Protein AF-A0A956KZ34-F1 (afdb_monomer)

Foldseek 3Di:
DPPFWDWDFACQAIWIFGADPNDTDIDHLDDGNWGWPDWDADPVQRKIWTFTDDPPPPTWIWIDNPNSNDIDTDDDDFDPPQDWDFDFFPCPDPPDDGDDTDIDGDGPPPPDPPD

Secondary structure (DSSP, 8-state):
--S-EEEEEETTEEEEEEEETTEEEEEEEE-TTS-EEEEEE-TTT--EEEEEEETTTEEEEEEESSSSSS-EEPPPP-PPTT-EEEE----SSTTSPPPPPEEEE----------

pLDDT: mean 83.77, std 16.06, range [29.3, 97.94]

Nearest PDB structures (foldseek):
  8jx8-assembly1_B  TM=7.609E-01  e=8.173E-01  Rattus norvegicus
  8juu-assembly1_B  TM=7.351E-01  e=8.173E-01  Rattus norvegicus
  4nlm-assembly1_A  TM=5.591E-01  e=2.313E+00  Listeria monocytogenes EGD-e
  7eeb-assembly1_F  TM=5.823E-01  e=4.000E+00  Mus musculus

Sequence (115 aa):
MNSEQILVGTRKGTFVVSKVGGRWVPKLVGHPGVGVNFVARDPNTSTLWAALGHGHWGAKLSRSTDGGATWVDAPPVAFPEGARYYSPALVLDEDAPPSPVKIEEATVLKLWILG

Radius of gyration: 20.86 Å; Cα contacts (8 Å, |Δi|>4): 207; chains: 1; bounding box: 38×22×70 Å

Mean predicted aligned error: 9.25 Å

Solvent-accessible surface area (backbone atoms only — not comparable to full-atom values): 7107 Å² total; per-residue (Å²): 129,83,93,50,67,44,73,42,44,30,69,56,12,34,30,43,34,30,66,55,96,91,37,81,43,79,39,85,46,43,55,82,68,35,32,21,78,42,50,48,66,42,87,88,78,60,30,34,40,35,38,33,58,45,92,86,77,46,87,42,48,32,34,15,85,65,81,39,77,51,77,44,78,48,80,75,91,71,71,62,90,90,37,65,39,77,43,74,51,74,73,89,46,92,89,54,79,77,50,77,73,41,82,40,76,53,64,86,66,78,92,71,82,74,132

Structure (mmCIF, N/CA/C/O backbone):
data_AF-A0A956KZ34-F1
#
_entry.id   AF-A0A956KZ34-F1
#
loop_
_atom_site.group_PDB
_atom_site.id
_atom_site.type_symbol
_atom_site.label_atom_id
_atom_site.label_alt_id
_atom_site.label_comp_id
_atom_site.label_asym_id
_atom_site.label_entity_id
_atom_site.label_seq_id
_atom_site.pdbx_PDB_ins_code
_atom_site.Cartn_x
_atom_site.Cartn_y
_atom_site.Cartn_z
_atom_site.occupancy
_atom_site.B_iso_or_equiv
_atom_site.auth_seq_id
_atom_site.auth_comp_id
_atom_site.auth_asym_id
_atom_site.auth_atom_id
_atom_site.pdbx_PDB_model_num
ATOM 1 N N . MET A 1 1 ? 1.337 -12.013 17.250 1.00 48.34 1 MET A N 1
ATOM 2 C CA . MET A 1 1 ? 0.161 -11.598 16.454 1.00 48.34 1 MET A CA 1
ATOM 3 C C . MET A 1 1 ? -0.935 -11.244 17.443 1.00 48.34 1 MET A C 1
ATOM 5 O O . MET A 1 1 ? -1.290 -12.115 18.223 1.00 48.34 1 MET A O 1
ATOM 9 N N . ASN A 1 2 ? -1.442 -10.008 17.470 1.00 50.25 2 ASN A N 1
ATOM 10 C CA . ASN A 1 2 ? -2.774 -9.815 18.047 1.00 50.25 2 ASN A CA 1
ATOM 11 C C . ASN A 1 2 ? -3.740 -10.383 17.010 1.00 50.25 2 ASN A C 1
ATOM 13 O O . ASN A 1 2 ? -3.910 -9.800 15.943 1.00 50.25 2 ASN A O 1
ATOM 17 N N . SER A 1 3 ? -4.289 -11.562 17.295 1.00 60.12 3 SER A N 1
ATOM 18 C CA . SER A 1 3 ? -5.178 -12.360 16.435 1.00 60.12 3 SER A CA 1
ATOM 19 C C . SER A 1 3 ? -6.542 -11.691 16.154 1.00 60.12 3 SER A C 1
ATOM 21 O O . SER A 1 3 ? -7.515 -12.363 15.827 1.00 60.12 3 SER A O 1
ATOM 23 N N . GLU A 1 4 ? -6.643 -10.371 16.302 1.00 81.06 4 GLU A N 1
ATOM 24 C CA . GLU A 1 4 ? -7.905 -9.631 16.379 1.00 81.06 4 GLU A CA 1
ATOM 25 C C . GLU A 1 4 ? -7.950 -8.428 15.427 1.00 81.06 4 GLU A C 1
ATOM 27 O O . GLU A 1 4 ? -8.595 -7.426 15.731 1.00 81.06 4 GLU A O 1
ATOM 32 N N . GLN A 1 5 ? -7.250 -8.488 14.290 1.00 88.81 5 GLN A N 1
ATOM 33 C CA . GLN A 1 5 ? -7.283 -7.432 13.274 1.00 88.81 5 GLN A CA 1
ATOM 34 C C . GLN A 1 5 ? -7.568 -7.995 11.882 1.00 88.81 5 GLN A C 1
ATOM 36 O O . GLN A 1 5 ? -6.945 -8.963 11.452 1.00 88.81 5 GLN A O 1
ATOM 41 N N . ILE A 1 6 ? -8.486 -7.344 11.172 1.00 94.44 6 ILE A N 1
ATOM 42 C CA . ILE A 1 6 ? -8.855 -7.633 9.786 1.00 94.44 6 ILE A CA 1
ATOM 43 C C . ILE A 1 6 ? -8.505 -6.403 8.950 1.00 94.44 6 ILE A C 1
ATOM 45 O O . ILE A 1 6 ? -8.901 -5.286 9.283 1.00 94.44 6 ILE A O 1
ATOM 49 N N . LEU A 1 7 ? -7.766 -6.605 7.863 1.00 96.44 7 LEU A N 1
ATOM 50 C CA . LEU A 1 7 ? -7.475 -5.557 6.888 1.00 96.44 7 LEU A CA 1
ATOM 51 C C . LEU A 1 7 ? -8.580 -5.533 5.835 1.00 96.44 7 LEU A C 1
ATOM 53 O O . LEU A 1 7 ? -8.955 -6.580 5.310 1.00 96.44 7 LEU A O 1
ATOM 57 N N . VAL A 1 8 ? -9.100 -4.347 5.528 1.00 97.50 8 VAL A N 1
ATOM 58 C CA . VAL A 1 8 ? -10.205 -4.182 4.580 1.00 97.50 8 VAL A CA 1
ATOM 59 C C . VAL A 1 8 ? -9.882 -3.064 3.596 1.00 97.50 8 VAL A C 1
ATOM 61 O O . VAL A 1 8 ? -9.724 -1.903 3.976 1.00 97.50 8 VAL A O 1
ATOM 64 N N . GLY A 1 9 ? -9.795 -3.421 2.316 1.00 96.94 9 GLY A N 1
ATOM 65 C CA . GLY A 1 9 ? -9.753 -2.473 1.207 1.00 96.94 9 GLY A CA 1
ATOM 66 C C . GLY A 1 9 ? -11.173 -2.106 0.792 1.00 96.94 9 GLY A C 1
ATOM 67 O O . GLY A 1 9 ? -12.044 -2.971 0.707 1.00 96.94 9 GLY A O 1
ATOM 68 N N . THR A 1 10 ? -11.440 -0.820 0.581 1.00 96.31 10 THR A N 1
ATOM 69 C CA . THR A 1 10 ? -12.766 -0.332 0.183 1.00 96.31 10 THR A CA 1
ATOM 70 C C . THR A 1 10 ? -12.645 0.745 -0.889 1.00 96.31 10 THR A C 1
ATOM 72 O O . THR A 1 10 ? -11.574 1.307 -1.104 1.00 96.31 10 THR A O 1
ATOM 75 N N . ARG A 1 11 ? -13.772 1.148 -1.492 1.00 94.88 11 ARG A N 1
ATOM 76 C CA . ARG A 1 11 ? -13.826 2.365 -2.330 1.00 94.88 11 ARG A CA 1
ATOM 77 C C . ARG A 1 11 ? -13.645 3.676 -1.545 1.00 94.88 11 ARG A C 1
ATOM 79 O O . ARG A 1 11 ? -13.630 4.738 -2.148 1.00 94.88 11 ARG A O 1
ATOM 86 N N . LYS A 1 12 ? -13.571 3.611 -0.212 1.00 95.94 12 LYS A N 1
ATOM 87 C CA . LYS A 1 12 ? -13.447 4.762 0.697 1.00 95.94 12 LYS A CA 1
ATOM 88 C C . LYS A 1 12 ? -12.084 4.823 1.403 1.00 95.94 12 LYS A C 1
ATOM 90 O O . LYS A 1 12 ? -11.884 5.726 2.213 1.00 95.94 12 LYS A O 1
ATOM 95 N N . GLY A 1 13 ? -11.184 3.882 1.118 1.00 96.50 13 GLY A N 1
ATOM 96 C CA . GLY A 1 13 ? -9.851 3.787 1.710 1.00 96.50 13 GLY A CA 1
ATOM 97 C C . GLY A 1 13 ? -9.546 2.445 2.370 1.00 96.50 13 GLY A C 1
ATOM 98 O O . GLY A 1 13 ? -10.311 1.480 2.252 1.00 96.50 13 GLY A O 1
ATOM 99 N N . THR A 1 14 ? -8.409 2.400 3.065 1.00 97.94 14 THR A N 1
ATOM 100 C CA . THR A 1 14 ? -7.922 1.240 3.821 1.00 97.94 14 THR A CA 1
ATOM 101 C C . THR A 1 14 ? -8.408 1.307 5.259 1.00 97.94 14 THR A C 1
ATOM 103 O O . THR A 1 14 ? -8.153 2.287 5.962 1.00 97.94 14 THR A O 1
ATOM 106 N N . PHE A 1 15 ? -9.039 0.235 5.724 1.00 97.50 15 PHE A N 1
ATOM 107 C CA . PHE A 1 15 ? -9.507 0.096 7.095 1.00 97.50 15 PHE A CA 1
ATOM 108 C C . PHE A 1 15 ? -8.801 -1.052 7.813 1.00 97.50 15 PHE A C 1
ATOM 110 O O . PHE A 1 15 ? -8.509 -2.095 7.226 1.00 97.50 15 PHE A O 1
ATOM 117 N N . VAL A 1 16 ? -8.590 -0.866 9.112 1.00 96.00 16 VAL A N 1
ATOM 118 C CA . VAL A 1 16 ? -8.324 -1.948 10.062 1.00 96.00 16 VAL A CA 1
ATOM 119 C C . VAL A 1 16 ? -9.585 -2.131 10.888 1.00 96.00 16 VAL A C 1
ATOM 121 O O . VAL A 1 16 ? -10.080 -1.177 11.486 1.00 96.00 16 VAL A O 1
ATOM 124 N N . VAL A 1 17 ? -10.109 -3.349 10.932 1.00 95.94 17 VAL A N 1
ATOM 125 C CA . VAL A 1 17 ? -11.217 -3.721 11.810 1.00 95.94 17 VAL A CA 1
ATOM 126 C C . VAL A 1 17 ? -10.642 -4.521 12.964 1.00 95.94 17 VAL A C 1
ATOM 128 O O . VAL A 1 17 ? -10.048 -5.575 12.745 1.00 95.94 17 VAL A O 1
ATOM 131 N N . SER A 1 18 ? -10.792 -4.016 14.184 1.00 94.12 18 SER A N 1
ATOM 132 C CA . SER A 1 18 ? -10.243 -4.650 15.385 1.00 94.12 18 SER A CA 1
ATOM 133 C C . SER A 1 18 ? -11.300 -4.876 16.452 1.00 94.12 18 SER A C 1
ATOM 135 O O . SER A 1 18 ? -12.277 -4.129 16.523 1.00 94.12 18 SER A O 1
ATOM 137 N N . LYS A 1 19 ? -11.104 -5.880 17.307 1.00 93.44 19 LYS A N 1
ATOM 138 C CA . LYS A 1 19 ? -12.010 -6.135 18.430 1.00 93.44 19 LYS A CA 1
ATOM 139 C C . LYS A 1 19 ? -11.696 -5.194 19.600 1.00 93.44 19 LYS A C 1
ATOM 141 O O . LYS A 1 19 ? -10.575 -5.156 20.091 1.00 93.44 19 LYS A O 1
ATOM 146 N N . VAL A 1 20 ? -12.683 -4.420 20.047 1.00 90.06 20 VAL A N 1
ATOM 147 C CA . VAL A 1 20 ? -12.598 -3.501 21.193 1.00 90.06 20 VAL A CA 1
ATOM 148 C C . VAL A 1 20 ? -13.824 -3.729 22.071 1.00 90.06 20 VAL A C 1
ATOM 150 O O . VAL A 1 20 ? -14.955 -3.607 21.603 1.00 90.06 20 VAL A O 1
ATOM 153 N N . GLY A 1 21 ? -13.623 -4.118 23.335 1.00 89.62 21 GLY A N 1
ATOM 154 C CA . GLY A 1 21 ? -14.733 -4.399 24.259 1.00 89.62 21 GLY A CA 1
ATOM 155 C C . GLY A 1 21 ? -15.698 -5.476 23.743 1.00 89.62 21 GLY A C 1
ATOM 156 O O . GLY A 1 21 ? -16.910 -5.350 23.885 1.00 89.62 21 GLY A O 1
ATOM 157 N N . GLY A 1 22 ? -15.173 -6.496 23.055 1.00 90.25 22 GLY A N 1
ATOM 158 C CA . GLY A 1 22 ? -15.973 -7.570 22.458 1.00 9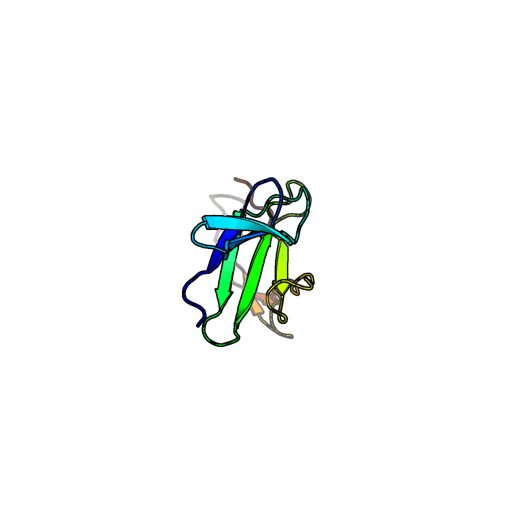0.25 22 GLY A CA 1
ATOM 159 C C . GLY A 1 22 ? -16.653 -7.222 21.127 1.00 90.25 22 GLY A C 1
ATOM 160 O O . GLY A 1 22 ? -17.238 -8.111 20.510 1.00 90.25 22 GLY A O 1
ATOM 161 N N . ARG A 1 23 ? -16.554 -5.976 20.647 1.00 92.75 23 ARG A N 1
ATOM 162 C CA . ARG A 1 23 ? -17.175 -5.509 19.396 1.00 92.75 23 ARG A CA 1
ATOM 163 C C . ARG 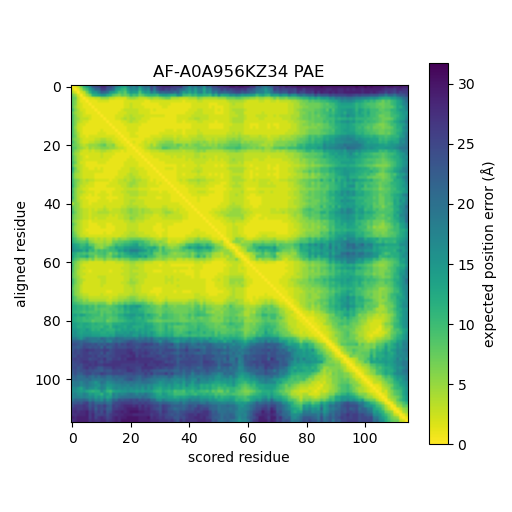A 1 23 ? -16.133 -5.258 18.312 1.00 92.75 23 ARG A C 1
ATOM 165 O O . ARG A 1 23 ? -15.040 -4.793 18.607 1.00 92.75 23 ARG A O 1
ATOM 172 N N . TRP A 1 24 ? -16.476 -5.528 17.056 1.00 94.56 24 TRP A N 1
ATOM 173 C CA . TRP A 1 24 ? -15.628 -5.181 15.913 1.00 94.56 24 TRP A CA 1
ATOM 174 C C . TRP A 1 24 ? -15.789 -3.704 15.564 1.00 94.56 24 TRP A C 1
ATOM 176 O O . TRP A 1 24 ? -16.898 -3.246 15.293 1.00 94.56 24 TRP A O 1
ATOM 186 N N . VAL A 1 25 ? -14.683 -2.966 15.570 1.00 95.81 25 VAL A N 1
ATOM 187 C CA . VAL A 1 25 ? -14.652 -1.527 15.304 1.00 95.81 25 VAL A CA 1
ATOM 188 C C . VAL A 1 25 ? -13.773 -1.262 14.081 1.00 95.81 25 VAL A C 1
ATOM 190 O O . VAL A 1 25 ? -12.579 -1.570 14.123 1.00 95.81 25 VAL A O 1
ATOM 193 N N . PRO A 1 26 ? -14.328 -0.711 12.986 1.00 95.75 26 PRO A N 1
ATOM 194 C CA . PRO A 1 26 ? -13.544 -0.280 11.839 1.00 95.75 26 PRO A CA 1
ATOM 195 C C . PRO A 1 26 ? -12.850 1.054 12.128 1.00 95.75 26 PRO A C 1
ATOM 197 O O . PRO A 1 26 ? -13.452 1.989 12.655 1.00 95.75 26 PRO A O 1
ATOM 200 N N . LYS A 1 27 ? -11.593 1.171 11.711 1.00 95.94 27 LYS A N 1
ATOM 201 C CA . LYS A 1 27 ? -10.804 2.402 11.746 1.00 95.94 27 LYS A CA 1
ATOM 202 C C . LYS A 1 27 ? -10.209 2.650 10.368 1.00 95.94 27 LYS A C 1
ATO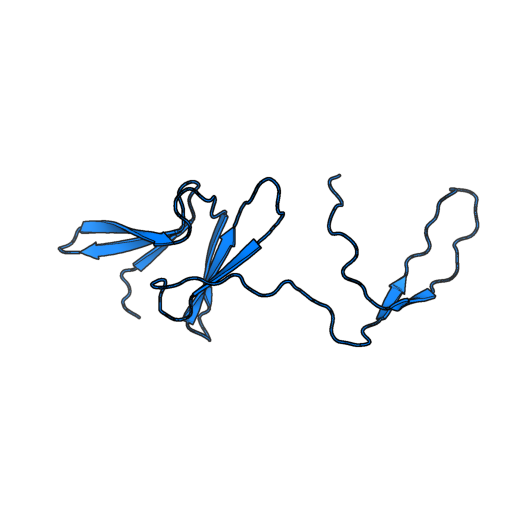M 204 O O . LYS A 1 27 ? -9.538 1.773 9.832 1.00 95.94 27 LYS A O 1
ATOM 209 N N . LEU A 1 28 ? -10.441 3.836 9.805 1.00 97.44 28 LEU 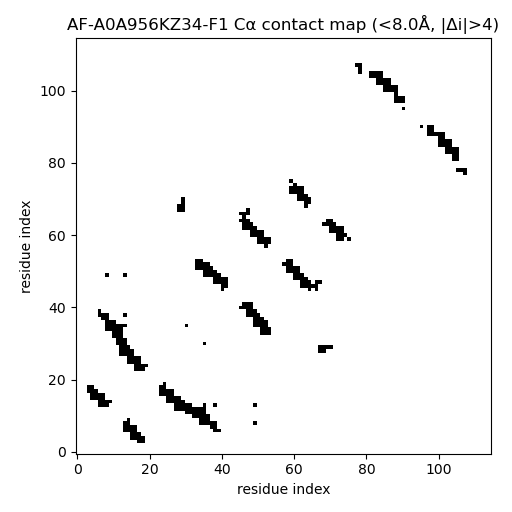A N 1
ATOM 210 C CA . LEU A 1 28 ? -9.746 4.277 8.596 1.00 97.44 28 LEU A CA 1
ATOM 211 C C . LEU A 1 28 ? -8.273 4.512 8.946 1.00 97.44 28 LEU A C 1
ATOM 213 O O . LEU A 1 28 ? -7.973 5.268 9.869 1.00 97.44 28 LEU A O 1
ATOM 217 N N . VAL A 1 29 ? -7.372 3.850 8.228 1.00 97.06 29 VAL A N 1
ATOM 218 C CA . VAL A 1 29 ? -5.921 3.924 8.463 1.00 97.06 29 VAL A CA 1
ATOM 219 C C . VAL A 1 29 ? -5.152 4.472 7.265 1.00 97.06 29 VAL A C 1
ATOM 221 O O . VAL A 1 29 ? -3.970 4.755 7.385 1.00 97.06 29 VAL A O 1
ATOM 224 N N . GLY A 1 30 ? -5.789 4.642 6.105 1.00 96.94 30 GLY A N 1
ATOM 225 C CA . GLY A 1 30 ? -5.121 5.221 4.942 1.00 96.94 30 GLY A CA 1
ATOM 226 C C . GLY A 1 30 ? -6.044 5.425 3.751 1.00 96.94 30 GLY A C 1
ATOM 227 O O . GLY A 1 30 ? -7.140 4.867 3.695 1.00 96.94 30 GLY A O 1
ATOM 228 N N . HIS A 1 31 ? -5.563 6.203 2.782 1.00 95.75 31 HIS A N 1
ATOM 229 C CA . HIS A 1 31 ? -6.200 6.400 1.475 1.00 95.75 31 HIS A CA 1
ATOM 230 C C . HIS A 1 31 ? -7.655 6.928 1.545 1.00 95.75 31 HIS A C 1
ATOM 232 O O . HIS A 1 31 ? -8.537 6.354 0.906 1.00 95.75 31 HIS A O 1
ATOM 238 N N . PRO A 1 32 ? -7.953 7.994 2.321 1.00 95.69 32 PRO A N 1
ATOM 239 C CA . PRO A 1 32 ? -9.316 8.510 2.473 1.00 95.69 32 PRO A CA 1
ATOM 240 C C . PRO A 1 32 ? -9.941 8.848 1.115 1.00 95.69 32 PRO A C 1
ATOM 242 O O . PRO A 1 32 ? -9.409 9.659 0.363 1.00 95.69 32 PRO A O 1
ATOM 245 N N . GLY A 1 33 ? -11.076 8.221 0.800 1.00 93.38 33 GLY A N 1
ATOM 246 C CA . GLY A 1 33 ? -11.799 8.449 -0.458 1.00 93.38 33 GLY A CA 1
ATOM 247 C C . GLY A 1 33 ? -11.152 7.833 -1.705 1.00 93.38 33 GLY A C 1
ATOM 248 O O . GLY A 1 33 ? -11.704 7.966 -2.794 1.00 93.38 33 GLY A O 1
ATOM 249 N N . VAL A 1 34 ? -10.023 7.136 -1.564 1.00 92.62 34 VAL A N 1
ATOM 250 C CA . VAL A 1 34 ? -9.349 6.436 -2.662 1.00 92.62 34 VAL A CA 1
ATOM 251 C C . VAL A 1 34 ? -9.766 4.967 -2.662 1.00 92.62 34 VAL A C 1
ATOM 253 O O . VAL A 1 34 ? -9.880 4.328 -1.614 1.00 92.62 34 VAL A O 1
ATOM 256 N N . GLY A 1 35 ? -9.989 4.414 -3.854 1.00 93.94 35 GLY A N 1
ATOM 257 C CA . GLY A 1 35 ? -10.293 2.998 -4.016 1.00 93.94 35 GLY A CA 1
ATOM 258 C C . GLY A 1 35 ? -9.095 2.113 -3.694 1.00 93.94 35 GLY A C 1
ATOM 259 O O . GLY A 1 35 ? -8.033 2.263 -4.291 1.00 93.94 35 GLY A O 1
ATOM 260 N N . VAL A 1 36 ? -9.282 1.166 -2.778 1.00 95.94 36 VAL A N 1
ATOM 261 C CA . VAL A 1 36 ? -8.291 0.158 -2.393 1.00 95.94 36 VAL A CA 1
ATOM 262 C C . VAL A 1 36 ? -8.833 -1.209 -2.788 1.00 95.94 36 VAL A C 1
ATOM 264 O O . VAL A 1 36 ? -9.757 -1.720 -2.156 1.00 95.94 36 VAL A O 1
ATOM 267 N N . ASN A 1 37 ? -8.266 -1.786 -3.845 1.00 94.31 37 ASN A N 1
ATOM 268 C CA . ASN A 1 37 ? -8.711 -3.066 -4.399 1.00 94.31 37 ASN A CA 1
ATOM 269 C C . ASN A 1 37 ? -8.241 -4.240 -3.536 1.00 94.31 37 ASN A C 1
ATOM 271 O O . ASN A 1 37 ? -8.988 -5.187 -3.315 1.00 94.31 37 ASN A O 1
ATOM 275 N N . PHE A 1 38 ? -7.012 -4.152 -3.023 1.00 95.19 38 PHE A N 1
ATOM 276 C CA . PHE A 1 38 ? -6.411 -5.164 -2.160 1.00 95.19 38 PHE A CA 1
ATOM 277 C C . PHE A 1 38 ? -5.59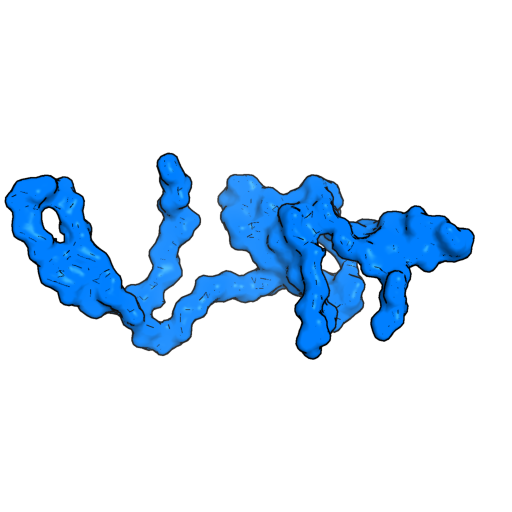5 -4.503 -1.058 1.00 95.19 38 PHE A C 1
ATOM 279 O O . PHE A 1 38 ? -4.945 -3.483 -1.287 1.00 95.19 38 PHE A O 1
ATOM 286 N N . VAL A 1 39 ? -5.606 -5.107 0.128 1.00 96.88 39 VAL A N 1
ATOM 287 C CA . VAL A 1 39 ? -4.703 -4.765 1.226 1.00 96.88 39 VAL A CA 1
ATOM 288 C C . VAL A 1 39 ? -4.224 -6.045 1.898 1.00 96.88 39 VAL A C 1
ATOM 290 O O . VAL A 1 39 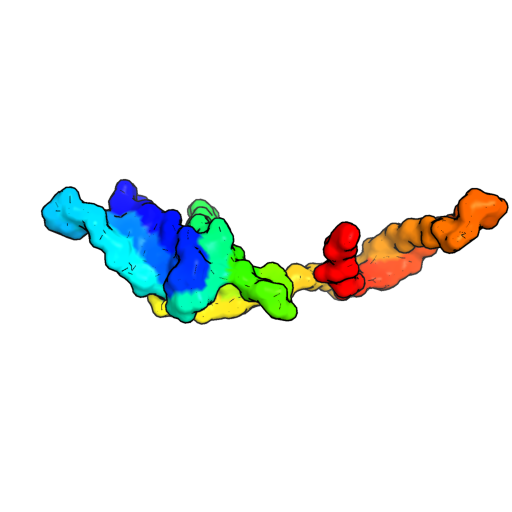? -5.019 -6.948 2.152 1.00 96.88 39 VAL A O 1
ATOM 293 N N . ALA A 1 40 ? -2.929 -6.135 2.173 1.00 96.25 40 ALA A N 1
ATOM 294 C CA . ALA A 1 40 ? -2.326 -7.315 2.776 1.00 96.25 40 ALA A CA 1
ATOM 295 C C . ALA A 1 40 ? -1.149 -6.938 3.673 1.00 96.25 40 ALA A C 1
ATOM 297 O O . ALA A 1 40 ? -0.544 -5.880 3.512 1.00 96.25 40 ALA A O 1
ATOM 298 N N . ARG A 1 41 ? -0.816 -7.828 4.606 1.00 95.19 41 ARG A N 1
ATOM 299 C CA . ARG A 1 41 ? 0.408 -7.749 5.400 1.00 95.19 41 ARG A CA 1
ATOM 300 C C . ARG A 1 41 ? 1.383 -8.794 4.890 1.00 95.19 41 ARG A C 1
ATOM 302 O O . ARG A 1 41 ? 1.035 -9.969 4.836 1.00 95.19 41 ARG A O 1
ATOM 309 N N . ASP A 1 42 ? 2.593 -8.370 4.562 1.00 94.75 42 ASP A N 1
ATOM 310 C CA . ASP A 1 42 ? 3.690 -9.288 4.287 1.00 94.75 42 ASP A CA 1
ATOM 311 C C . ASP A 1 42 ? 4.072 -10.019 5.590 1.00 94.75 42 ASP A C 1
ATOM 313 O O . ASP A 1 42 ? 4.417 -9.356 6.575 1.00 94.75 42 ASP A O 1
ATOM 317 N N . PRO A 1 43 ? 3.998 -11.361 5.643 1.00 92.19 43 PRO A N 1
ATOM 318 C CA . PRO A 1 43 ? 4.314 -12.117 6.851 1.00 92.19 43 PRO A CA 1
ATOM 319 C C . PRO A 1 43 ? 5.796 -12.038 7.242 1.00 92.19 43 PRO A C 1
ATOM 321 O O . PRO A 1 43 ? 6.111 -12.195 8.419 1.00 92.19 43 PRO A O 1
ATOM 324 N N . ASN A 1 44 ? 6.696 -11.766 6.293 1.00 95.75 44 ASN A N 1
ATOM 325 C CA . ASN A 1 44 ? 8.138 -11.736 6.537 1.00 95.75 44 ASN A CA 1
ATOM 326 C C . ASN A 1 44 ? 8.588 -10.372 7.061 1.00 95.75 44 ASN A C 1
ATOM 328 O O . ASN A 1 44 ? 9.369 -10.287 8.004 1.00 95.75 44 ASN A O 1
ATOM 332 N N . THR A 1 45 ? 8.080 -9.295 6.459 1.00 95.25 45 THR A N 1
ATOM 333 C CA . THR A 1 45 ? 8.508 -7.923 6.786 1.00 95.25 45 THR A CA 1
ATOM 334 C C . THR A 1 45 ? 7.526 -7.177 7.680 1.00 95.25 45 THR A C 1
ATOM 336 O O . THR A 1 45 ? 7.835 -6.092 8.160 1.00 95.25 45 THR A O 1
ATOM 339 N N . SER A 1 46 ? 6.325 -7.720 7.900 1.00 93.62 46 SER A N 1
ATOM 340 C CA . SER A 1 46 ? 5.197 -7.018 8.525 1.00 93.62 46 SER A CA 1
ATOM 341 C C . SER A 1 46 ? 4.719 -5.756 7.795 1.00 93.62 46 SER A C 1
ATOM 343 O O . SER A 1 46 ? 3.825 -5.080 8.308 1.00 93.62 46 SER A O 1
ATOM 345 N N . THR A 1 47 ? 5.243 -5.464 6.603 1.00 95.75 47 THR A N 1
ATOM 346 C CA . THR A 1 47 ? 4.827 -4.324 5.779 1.00 95.75 47 THR A CA 1
ATOM 347 C C . THR A 1 47 ? 3.376 -4.499 5.348 1.00 95.75 47 THR A C 1
ATOM 349 O O . THR A 1 47 ? 2.994 -5.562 4.852 1.00 95.75 47 THR A O 1
ATOM 352 N N . LEU A 1 48 ? 2.561 -3.459 5.514 1.00 96.44 48 LEU A N 1
ATOM 353 C CA . LEU A 1 48 ? 1.241 -3.404 4.900 1.00 96.44 48 LEU A CA 1
ATOM 354 C C . LEU A 1 48 ? 1.372 -2.885 3.473 1.00 96.44 48 LEU A C 1
ATOM 356 O O . LEU A 1 48 ? 2.025 -1.872 3.241 1.00 96.44 48 LEU A O 1
ATOM 360 N N . TRP A 1 49 ? 0.708 -3.550 2.541 1.00 97.06 49 TRP A N 1
ATOM 361 C CA . TRP A 1 49 ? 0.645 -3.183 1.133 1.00 97.06 49 TRP A CA 1
ATOM 362 C C . TRP A 1 49 ? -0.800 -2.914 0.742 1.00 97.06 49 TRP A C 1
ATOM 364 O O . TRP A 1 49 ? -1.685 -3.680 1.121 1.00 97.06 49 TRP A O 1
ATOM 374 N N . ALA A 1 50 ? -1.037 -1.851 -0.021 1.00 96.88 50 ALA A N 1
ATOM 375 C CA . ALA A 1 50 ? -2.341 -1.482 -0.556 1.00 96.88 50 ALA A CA 1
ATOM 376 C C . ALA A 1 50 ? -2.254 -1.259 -2.072 1.00 96.88 50 ALA A C 1
ATOM 378 O O . ALA A 1 50 ? -1.462 -0.442 -2.541 1.00 96.88 50 ALA A O 1
ATOM 379 N N . ALA A 1 51 ? -3.087 -1.969 -2.836 1.00 94.88 51 ALA A N 1
ATOM 380 C CA . ALA A 1 51 ? -3.250 -1.772 -4.273 1.00 94.88 51 ALA A CA 1
ATOM 381 C C . ALA A 1 51 ? -4.354 -0.741 -4.530 1.00 94.88 51 ALA A C 1
ATOM 383 O O . ALA A 1 51 ? -5.535 -0.998 -4.274 1.00 94.88 51 ALA A O 1
ATOM 384 N N . LEU A 1 52 ? -3.961 0.431 -5.024 1.00 93.44 52 LEU A N 1
ATOM 385 C CA . LEU A 1 52 ? -4.830 1.588 -5.199 1.00 93.44 52 LEU A CA 1
ATOM 386 C C . LEU A 1 52 ? -5.420 1.612 -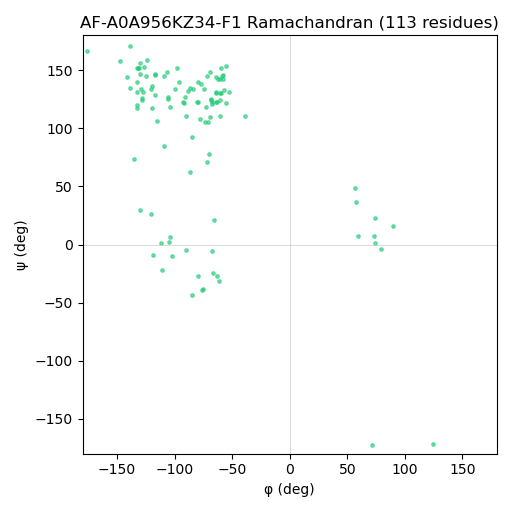6.613 1.00 93.44 52 LEU A C 1
ATOM 388 O O . LEU A 1 52 ? -4.695 1.647 -7.609 1.00 93.44 52 LEU A O 1
ATOM 392 N N . GLY A 1 53 ? -6.748 1.623 -6.692 1.00 87.44 53 GLY A N 1
ATOM 393 C CA . GLY A 1 53 ? -7.530 1.662 -7.925 1.00 87.44 53 GLY A CA 1
ATOM 394 C C . GLY A 1 53 ? -7.757 3.084 -8.431 1.00 87.44 53 GLY A C 1
ATOM 395 O O . GLY A 1 53 ? -8.898 3.538 -8.498 1.00 87.44 53 GLY A O 1
ATOM 396 N N . HIS A 1 54 ? -6.686 3.805 -8.769 1.00 81.00 54 HIS A N 1
ATOM 397 C CA . HIS A 1 54 ? -6.814 5.120 -9.397 1.00 81.00 54 HIS A CA 1
ATOM 398 C C . HIS A 1 54 ? -7.272 4.964 -10.851 1.00 81.00 54 HIS A C 1
ATOM 400 O O . HIS A 1 54 ? -6.550 4.403 -11.668 1.00 81.00 54 HIS A O 1
ATOM 406 N N . GLY A 1 55 ? -8.442 5.508 -11.194 1.00 69.06 55 GLY A N 1
ATOM 407 C CA . GLY A 1 55 ? -9.013 5.364 -12.542 1.00 69.06 55 GLY A CA 1
ATOM 408 C C . GLY A 1 55 ? -8.178 5.987 -13.669 1.00 69.06 55 GLY A C 1
ATOM 409 O O . GLY A 1 55 ? -8.238 5.512 -14.795 1.00 69.06 55 GLY A O 1
ATOM 410 N N . HIS A 1 56 ? -7.375 7.016 -13.372 1.00 73.88 56 HIS A N 1
ATOM 411 C CA . HIS A 1 56 ? -6.599 7.757 -14.380 1.00 73.88 56 HIS A CA 1
ATOM 412 C C . HIS A 1 56 ? -5.081 7.547 -14.302 1.00 73.88 56 HIS A C 1
ATOM 414 O O . HIS A 1 56 ? -4.384 7.763 -15.286 1.00 73.88 56 HIS A O 1
ATOM 420 N N . TRP A 1 57 ? -4.559 7.132 -13.146 1.00 69.62 57 TRP A N 1
ATOM 421 C CA . TRP A 1 57 ? -3.113 7.100 -12.879 1.00 69.62 57 TRP A CA 1
ATOM 422 C C . TRP A 1 57 ? -2.510 5.694 -12.935 1.00 69.62 57 TRP A C 1
ATOM 424 O O . TRP A 1 57 ? -1.339 5.515 -12.603 1.00 69.62 57 TRP A O 1
ATOM 434 N N . GLY A 1 58 ? -3.311 4.709 -13.349 1.00 68.56 58 GLY A N 1
ATOM 435 C CA . GLY A 1 58 ? -2.923 3.307 -13.391 1.00 68.56 58 GLY A CA 1
ATOM 436 C C . GLY A 1 58 ? -2.798 2.675 -12.004 1.00 68.56 58 GLY A C 1
ATOM 437 O O . GLY A 1 58 ? -3.147 3.263 -10.975 1.00 68.56 58 GLY A O 1
ATOM 438 N N . ALA A 1 59 ? -2.302 1.439 -11.989 1.00 69.94 59 ALA A N 1
ATOM 439 C CA . ALA A 1 59 ? -2.056 0.708 -10.757 1.00 69.94 59 ALA A CA 1
ATOM 440 C C . ALA A 1 59 ? -0.975 1.414 -9.926 1.00 69.94 59 ALA A C 1
ATOM 442 O O . ALA A 1 59 ? 0.150 1.610 -10.384 1.00 69.94 59 ALA A O 1
ATOM 443 N N . LYS A 1 60 ? -1.315 1.770 -8.685 1.00 86.38 60 LYS A N 1
ATOM 444 C CA . LYS A 1 60 ? -0.371 2.312 -7.701 1.00 86.38 60 LYS A CA 1
ATOM 445 C C . LYS A 1 60 ? -0.340 1.406 -6.483 1.00 86.38 60 LYS A C 1
ATOM 447 O O . LYS A 1 60 ? -1.388 1.011 -5.977 1.00 86.38 60 LYS A O 1
ATOM 452 N N . LEU A 1 61 ? 0.859 1.092 -6.011 1.00 92.19 61 LEU A N 1
ATOM 453 C CA . LEU A 1 61 ? 1.057 0.421 -4.735 1.00 92.19 61 LEU A CA 1
ATOM 454 C C . LEU A 1 61 ? 1.435 1.462 -3.693 1.00 92.19 61 LEU A C 1
ATOM 456 O O . LEU A 1 61 ? 2.301 2.297 -3.934 1.00 92.19 61 LEU A O 1
ATOM 460 N N . SER A 1 62 ? 0.805 1.385 -2.532 1.00 95.50 62 SER A N 1
ATOM 461 C CA . SER A 1 62 ? 1.228 2.113 -1.343 1.00 95.50 62 SER A CA 1
ATOM 462 C C . SER A 1 62 ? 1.625 1.123 -0.263 1.00 95.50 62 SER A C 1
ATOM 464 O O . SER A 1 62 ? 1.071 0.020 -0.183 1.00 95.50 62 SER A O 1
ATOM 466 N N . ARG A 1 63 ? 2.604 1.499 0.555 1.00 96.25 63 ARG A N 1
ATOM 467 C CA . ARG A 1 63 ? 3.115 0.662 1.634 1.00 96.25 63 ARG A CA 1
ATOM 468 C C . ARG A 1 63 ? 3.199 1.414 2.950 1.00 96.25 63 ARG A C 1
ATOM 470 O O . ARG A 1 63 ? 3.442 2.618 2.975 1.00 96.25 63 ARG A O 1
ATOM 477 N N . SER A 1 64 ? 3.072 0.669 4.036 1.00 97.25 64 SER A N 1
ATOM 478 C CA . SER A 1 64 ? 3.280 1.145 5.397 1.00 97.25 64 SER A CA 1
ATOM 479 C C . SER A 1 64 ? 4.160 0.166 6.162 1.00 97.25 64 SER A C 1
ATOM 481 O O . SER A 1 64 ? 3.910 -1.040 6.172 1.00 97.25 64 SER A O 1
ATOM 483 N N . THR A 1 65 ? 5.183 0.694 6.826 1.00 96.75 65 THR A N 1
ATOM 484 C CA . THR A 1 65 ? 6.103 -0.073 7.679 1.00 96.75 65 THR A CA 1
ATOM 485 C C . THR A 1 65 ? 5.838 0.140 9.171 1.00 96.75 65 THR A C 1
ATOM 487 O O . THR A 1 65 ? 6.550 -0.414 10.001 1.00 96.75 65 THR A O 1
ATOM 490 N N . ASP A 1 66 ? 4.815 0.920 9.526 1.00 95.38 66 ASP A N 1
ATOM 491 C CA . ASP A 1 66 ? 4.472 1.303 10.903 1.00 95.38 66 ASP A CA 1
ATOM 492 C C . ASP A 1 66 ? 3.054 0.858 11.307 1.00 95.38 66 ASP A C 1
ATOM 494 O O . ASP A 1 66 ? 2.409 1.442 12.178 1.00 95.38 66 ASP A O 1
ATOM 498 N N . GLY A 1 67 ? 2.553 -0.204 10.669 1.00 92.31 67 GLY A N 1
ATOM 499 C CA . GLY A 1 67 ? 1.244 -0.776 10.989 1.00 92.31 67 GLY A CA 1
ATOM 500 C C . GLY A 1 67 ? 0.060 0.061 10.497 1.00 92.31 67 GLY A C 1
ATOM 501 O O . GLY A 1 67 ? -1.045 -0.081 11.021 1.00 92.31 67 GLY A O 1
ATOM 502 N N . GLY A 1 68 ? 0.271 0.902 9.485 1.00 94.44 68 GLY A N 1
ATOM 503 C CA . GLY A 1 68 ? -0.756 1.734 8.868 1.00 94.44 68 GLY A CA 1
ATOM 504 C C . GLY A 1 68 ? -0.916 3.099 9.528 1.00 94.44 68 GLY A C 1
ATOM 505 O O . GLY A 1 68 ? -1.944 3.733 9.309 1.00 94.44 68 GLY A O 1
ATOM 506 N N . ALA A 1 69 ? 0.047 3.548 10.340 1.00 94.94 69 ALA A N 1
ATOM 507 C CA . ALA A 1 69 ? 0.039 4.909 10.872 1.00 94.94 69 ALA A CA 1
ATOM 508 C C . ALA A 1 69 ? 0.444 5.921 9.790 1.00 94.94 69 ALA A C 1
ATOM 510 O O . ALA A 1 69 ? -0.159 6.990 9.692 1.00 94.94 69 ALA A O 1
ATOM 511 N N . THR A 1 70 ? 1.402 5.558 8.936 1.00 96.69 70 THR A N 1
ATOM 512 C CA . THR A 1 70 ? 1.810 6.328 7.762 1.00 96.69 70 THR A CA 1
ATOM 513 C C . THR A 1 70 ? 1.912 5.436 6.531 1.00 96.69 70 THR A C 1
ATOM 515 O O . THR A 1 70 ? 2.153 4.231 6.623 1.00 96.69 70 THR A O 1
ATOM 518 N N . TRP A 1 71 ? 1.695 6.039 5.364 1.00 97.00 71 TRP A N 1
ATOM 519 C CA . TRP A 1 71 ? 1.715 5.367 4.069 1.00 97.00 71 TRP A CA 1
ATOM 520 C C . TRP A 1 71 ? 2.559 6.167 3.089 1.00 97.00 71 TRP A C 1
ATOM 522 O O . TRP A 1 71 ? 2.486 7.395 3.058 1.00 97.00 71 TRP A O 1
ATOM 532 N N . VAL A 1 72 ? 3.337 5.460 2.278 1.00 95.44 72 VAL A N 1
ATOM 533 C CA . VAL A 1 72 ? 4.147 6.041 1.206 1.00 95.44 72 VAL A CA 1
ATOM 534 C C . VAL A 1 72 ? 3.903 5.289 -0.090 1.00 95.44 72 VAL A C 1
ATOM 536 O O . VAL A 1 72 ? 3.671 4.077 -0.077 1.00 95.44 72 VAL A O 1
ATOM 539 N N . ASP A 1 73 ? 3.970 5.994 -1.216 1.00 92.25 73 ASP A N 1
ATOM 540 C CA . ASP A 1 73 ? 3.937 5.354 -2.528 1.00 92.25 73 ASP A CA 1
ATOM 541 C C . ASP A 1 73 ? 5.128 4.396 -2.651 1.00 92.25 73 ASP A C 1
ATOM 543 O O . ASP A 1 73 ? 6.277 4.734 -2.343 1.00 92.25 73 ASP A O 1
ATOM 547 N N . ALA A 1 74 ? 4.844 3.165 -3.065 1.00 89.06 74 ALA A N 1
ATOM 548 C CA . ALA A 1 74 ? 5.880 2.211 -3.394 1.00 89.06 74 ALA A CA 1
ATOM 549 C C . ALA A 1 74 ? 6.552 2.634 -4.708 1.00 89.06 74 ALA A C 1
ATOM 551 O O . ALA A 1 74 ? 5.876 3.156 -5.603 1.00 89.06 74 ALA A O 1
ATOM 552 N N . PRO A 1 75 ? 7.867 2.401 -4.849 1.00 82.69 75 PRO A N 1
ATOM 553 C CA . PRO A 1 75 ? 8.542 2.667 -6.106 1.00 82.69 75 PRO A CA 1
ATOM 554 C C . PRO A 1 75 ? 7.877 1.863 -7.234 1.00 82.69 75 PRO A C 1
ATOM 556 O O . PRO A 1 75 ? 7.412 0.741 -6.997 1.00 82.69 75 PRO A O 1
ATOM 559 N N . PRO A 1 76 ? 7.819 2.418 -8.455 1.00 76.00 76 PRO A N 1
ATOM 560 C CA . PRO A 1 76 ? 7.341 1.665 -9.601 1.00 76.00 76 PRO A CA 1
ATOM 561 C C . PRO A 1 76 ? 8.218 0.429 -9.806 1.00 76.00 76 PRO A C 1
ATOM 563 O O . PRO A 1 76 ? 9.406 0.424 -9.476 1.00 76.00 76 PRO A O 1
ATOM 566 N N . VAL A 1 77 ? 7.632 -0.615 -10.387 1.00 74.81 77 VAL A N 1
ATOM 567 C CA . VAL A 1 77 ? 8.424 -1.743 -10.874 1.00 74.81 77 VAL A CA 1
ATOM 568 C C . VAL A 1 77 ? 9.339 -1.214 -11.974 1.00 74.81 77 VAL A C 1
ATOM 570 O O . VAL A 1 77 ? 8.868 -0.637 -12.953 1.00 74.81 77 VAL A O 1
ATOM 573 N N . ALA A 1 78 ? 10.641 -1.397 -11.789 1.00 77.75 78 ALA A N 1
ATOM 574 C CA . ALA A 1 78 ? 11.665 -1.030 -12.749 1.00 77.75 78 ALA A CA 1
ATOM 575 C C . ALA A 1 78 ? 12.512 -2.260 -13.063 1.00 77.75 78 ALA A C 1
ATOM 577 O O . ALA A 1 78 ? 12.762 -3.097 -12.191 1.00 77.75 78 ALA A O 1
ATOM 578 N N . PHE A 1 79 ? 12.953 -2.361 -14.313 1.00 80.31 79 PHE A N 1
ATOM 579 C CA . PHE A 1 79 ? 13.974 -3.333 -14.659 1.00 80.31 79 PHE A CA 1
ATOM 580 C C . PHE A 1 79 ? 15.319 -2.922 -14.042 1.00 80.31 79 PHE A C 1
ATOM 582 O O . PHE A 1 79 ? 15.578 -1.723 -13.893 1.00 80.31 79 PHE A O 1
ATOM 589 N N . PRO A 1 80 ? 16.179 -3.891 -13.681 1.00 85.00 80 PRO A N 1
ATOM 590 C CA . PRO A 1 80 ? 17.559 -3.603 -13.313 1.00 85.00 80 PRO A CA 1
ATOM 591 C C . PRO A 1 80 ? 18.289 -2.837 -14.421 1.00 85.00 80 PRO A C 1
ATOM 593 O O . PRO A 1 80 ? 17.973 -2.985 -15.604 1.00 85.00 80 PRO A O 1
ATOM 596 N N . GLU A 1 81 ? 19.302 -2.059 -14.045 1.00 87.19 81 GLU A N 1
ATOM 597 C CA . GLU A 1 81 ? 20.164 -1.377 -15.010 1.00 87.19 81 GLU A CA 1
ATOM 598 C C . GLU A 1 81 ? 20.815 -2.388 -15.970 1.00 87.19 81 GLU A C 1
ATOM 600 O O . GLU A 1 81 ? 21.300 -3.442 -15.555 1.00 87.19 81 GLU A O 1
ATOM 605 N N . GLY A 1 82 ? 20.781 -2.085 -17.271 1.00 88.75 82 GLY A N 1
ATOM 606 C CA . GLY A 1 82 ? 21.330 -2.952 -18.315 1.00 88.75 82 GLY A CA 1
ATOM 607 C C . GLY A 1 82 ? 20.513 -4.214 -18.610 1.00 88.75 82 GLY A C 1
ATOM 608 O O . GLY A 1 82 ? 20.972 -5.055 -19.388 1.00 88.75 82 GLY A O 1
ATOM 609 N N . ALA A 1 83 ? 19.319 -4.371 -18.026 1.00 89.75 83 ALA A N 1
ATOM 610 C CA . ALA A 1 83 ? 18.412 -5.454 -18.382 1.00 89.75 83 ALA A CA 1
ATOM 611 C C . ALA A 1 83 ? 18.062 -5.406 -19.877 1.00 89.75 83 ALA A C 1
ATOM 613 O O . ALA A 1 83 ? 17.887 -4.339 -20.466 1.00 89.75 83 ALA A O 1
ATOM 614 N N . ARG A 1 84 ? 17.955 -6.583 -20.497 1.00 88.69 84 ARG A N 1
ATOM 615 C CA . ARG A 1 84 ? 17.646 -6.742 -21.921 1.00 88.69 84 ARG A CA 1
ATOM 616 C C . ARG A 1 84 ? 16.544 -7.768 -22.106 1.00 88.69 84 ARG A C 1
ATOM 618 O O . ARG A 1 84 ? 16.419 -8.690 -21.300 1.00 88.69 84 ARG A O 1
ATOM 625 N N . TYR A 1 85 ? 15.773 -7.625 -23.173 1.00 85.25 85 TYR A N 1
ATOM 626 C CA . TYR A 1 85 ? 14.731 -8.575 -23.542 1.00 85.25 85 TYR A CA 1
ATOM 627 C C . TYR A 1 85 ? 14.866 -8.976 -25.010 1.00 85.25 85 TYR A C 1
ATOM 629 O O . TYR A 1 85 ? 15.453 -8.257 -25.821 1.00 85.25 85 TYR A O 1
ATOM 637 N N . TYR A 1 86 ? 14.336 -10.151 -25.336 1.00 84.44 86 TYR A N 1
ATOM 638 C CA . TYR A 1 86 ? 14.159 -10.570 -26.719 1.00 84.44 86 TYR A CA 1
ATOM 639 C C . TYR A 1 86 ? 12.931 -9.848 -27.273 1.00 84.44 86 TYR A C 1
ATOM 641 O O . TYR A 1 86 ? 11.803 -10.146 -26.877 1.00 84.44 86 TYR A O 1
ATOM 649 N N . SER A 1 87 ? 13.159 -8.877 -28.151 1.00 78.88 87 SER A N 1
ATOM 650 C CA . SER A 1 87 ? 12.101 -8.137 -28.826 1.00 78.88 87 SER A CA 1
ATOM 651 C C . SER A 1 87 ? 11.364 -9.079 -29.781 1.00 78.88 87 SER A C 1
ATOM 653 O O . SER A 1 87 ? 12.016 -9.715 -30.625 1.00 78.88 87 SER A O 1
ATOM 655 N N . PRO A 1 88 ? 10.035 -9.246 -29.629 1.00 70.38 88 PRO A N 1
ATOM 656 C CA . PRO A 1 88 ? 9.273 -10.102 -30.517 1.00 70.38 88 PRO A CA 1
ATOM 657 C C . PRO A 1 88 ? 9.307 -9.526 -31.931 1.00 70.38 88 PRO A C 1
ATOM 659 O O . PRO A 1 88 ? 9.270 -8.313 -32.134 1.00 70.38 88 PRO A O 1
ATOM 6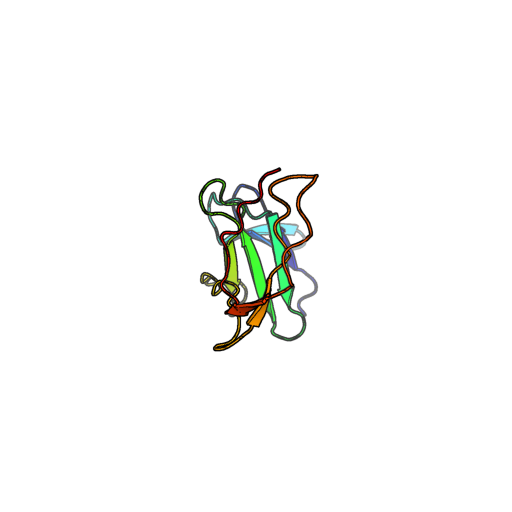62 N N . ALA A 1 89 ? 9.348 -10.412 -32.923 1.00 67.88 89 ALA A N 1
ATOM 663 C CA . ALA A 1 89 ? 9.156 -10.015 -34.305 1.00 67.88 89 ALA A CA 1
ATOM 664 C C . ALA A 1 89 ? 7.758 -9.394 -34.441 1.00 67.88 89 ALA A C 1
ATOM 666 O O . ALA A 1 89 ? 6.755 -10.093 -34.302 1.00 67.88 89 ALA A O 1
ATOM 667 N N . LEU A 1 90 ? 7.680 -8.084 -34.679 1.00 65.50 90 LEU A N 1
ATOM 668 C CA . LEU A 1 90 ? 6.418 -7.451 -35.041 1.00 65.50 90 LEU A CA 1
ATOM 669 C C . LEU A 1 90 ? 6.055 -7.925 -36.450 1.00 65.50 90 LEU A C 1
ATOM 671 O O . LEU A 1 90 ? 6.722 -7.569 -37.421 1.00 65.50 90 LEU A O 1
ATOM 675 N N . VAL A 1 91 ? 5.017 -8.752 -36.553 1.00 63.91 91 VAL A N 1
ATOM 676 C CA . VAL A 1 91 ? 4.401 -9.106 -37.834 1.00 63.91 91 VAL A CA 1
ATOM 677 C C . VAL A 1 91 ? 3.389 -8.006 -38.138 1.00 63.91 91 VAL A C 1
ATOM 679 O O . VAL A 1 91 ? 2.277 -8.022 -37.620 1.00 63.91 91 VAL A O 1
ATOM 682 N N . LEU A 1 92 ? 3.824 -6.979 -38.871 1.00 67.56 92 LEU A N 1
ATOM 683 C CA . LEU A 1 92 ? 2.953 -5.872 -39.289 1.00 67.56 92 LEU A CA 1
ATOM 684 C C . LEU A 1 92 ? 2.099 -6.248 -40.510 1.00 67.56 92 LEU A C 1
ATOM 686 O O . LEU A 1 92 ? 0.995 -5.732 -40.642 1.00 67.56 92 LEU A O 1
ATOM 690 N N . ASP A 1 93 ? 2.594 -7.177 -41.331 1.00 70.44 93 ASP A N 1
ATOM 691 C CA . ASP A 1 93 ? 1.922 -7.748 -42.499 1.00 70.44 93 ASP A CA 1
ATOM 692 C C . ASP A 1 93 ? 1.946 -9.279 -42.401 1.00 70.44 93 ASP A C 1
ATOM 694 O O . ASP A 1 93 ? 3.002 -9.865 -42.160 1.00 70.44 93 ASP A O 1
ATOM 698 N N . GLU A 1 94 ? 0.794 -9.925 -42.599 1.00 69.56 94 GLU A N 1
ATOM 699 C CA . GLU A 1 94 ? 0.606 -11.382 -42.455 1.00 69.56 94 GLU A CA 1
ATOM 700 C C . GLU A 1 94 ? 1.472 -12.201 -43.431 1.00 69.56 94 GLU A C 1
ATOM 702 O O . GLU A 1 94 ? 1.954 -13.277 -43.080 1.00 69.56 94 GLU A O 1
ATOM 707 N N . ASP A 1 95 ? 1.739 -11.652 -44.619 1.00 79.00 95 ASP A N 1
ATOM 708 C CA . ASP A 1 95 ? 2.537 -12.290 -45.674 1.00 79.00 95 ASP A CA 1
ATOM 709 C C . ASP A 1 95 ? 4.044 -11.973 -45.589 1.00 79.00 95 ASP A C 1
ATOM 711 O O . ASP A 1 95 ? 4.844 -12.491 -46.378 1.00 79.00 95 ASP A O 1
ATOM 715 N N . ALA A 1 96 ? 4.467 -11.108 -44.659 1.00 70.62 96 ALA A N 1
ATOM 716 C CA . ALA A 1 96 ? 5.873 -10.751 -44.508 1.00 70.62 96 ALA A CA 1
ATOM 717 C C . ALA A 1 96 ? 6.639 -11.839 -43.732 1.00 70.62 96 ALA A C 1
ATOM 719 O O . ALA A 1 96 ? 6.146 -12.360 -42.728 1.00 70.62 96 ALA A O 1
ATOM 720 N N . PRO A 1 97 ? 7.883 -12.173 -44.133 1.00 72.00 97 PRO A N 1
ATOM 721 C CA . PRO A 1 97 ? 8.704 -13.088 -43.353 1.00 72.00 97 PRO A CA 1
ATOM 722 C C . PRO A 1 97 ? 8.935 -12.508 -41.947 1.00 72.00 97 PRO A C 1
ATOM 724 O O . PRO A 1 97 ? 9.136 -11.295 -41.809 1.00 72.00 97 PRO A O 1
ATOM 727 N N . PRO A 1 98 ? 8.941 -13.346 -40.894 1.00 69.38 98 PRO A N 1
ATOM 728 C CA . PRO A 1 98 ? 9.137 -12.860 -39.538 1.00 69.38 98 PRO A CA 1
ATOM 729 C C . PRO A 1 98 ? 10.485 -12.147 -39.432 1.00 69.38 98 PRO A C 1
ATOM 731 O O . PRO A 1 98 ? 11.526 -12.673 -39.836 1.00 69.38 98 PRO A O 1
ATOM 734 N N . SER A 1 99 ? 10.467 -10.940 -38.868 1.00 70.44 99 SER A N 1
ATOM 735 C CA . SER A 1 99 ? 11.702 -10.230 -38.538 1.00 70.44 99 SER A CA 1
ATOM 736 C C . SER A 1 99 ? 12.548 -11.068 -37.565 1.00 70.44 99 SER A C 1
ATOM 738 O O . SER A 1 99 ? 11.991 -11.747 -36.702 1.00 70.44 99 SER A O 1
ATOM 740 N N . PRO A 1 100 ? 13.888 -11.036 -37.651 1.00 73.38 100 PRO A N 1
ATOM 741 C CA . PRO A 1 100 ? 14.729 -11.740 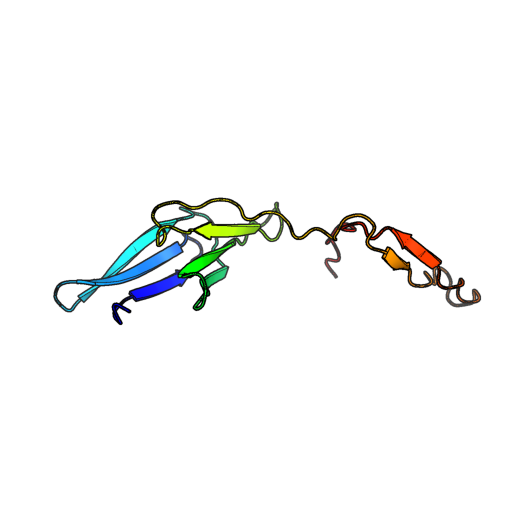-36.691 1.00 73.38 100 PRO A CA 1
ATOM 742 C C . PRO A 1 100 ? 14.519 -11.181 -35.280 1.00 73.38 100 PRO A C 1
ATOM 744 O O . PRO A 1 100 ? 14.383 -9.968 -35.099 1.00 73.38 100 PRO A O 1
ATOM 747 N N . VAL A 1 101 ? 14.537 -12.066 -34.279 1.00 77.44 101 VAL A N 1
ATOM 748 C CA . VAL A 1 101 ? 14.499 -11.679 -32.863 1.00 77.44 101 VAL A CA 1
ATOM 749 C C . VAL A 1 101 ? 15.722 -10.817 -32.552 1.00 77.44 101 VAL A C 1
ATOM 751 O O . VAL A 1 101 ? 16.859 -11.235 -32.783 1.00 77.44 101 VAL A O 1
ATOM 754 N N . LYS A 1 102 ? 15.495 -9.616 -32.018 1.00 84.44 102 LYS A N 1
ATOM 755 C CA . LYS A 1 102 ? 16.555 -8.690 -31.597 1.00 84.44 102 LYS A CA 1
ATOM 756 C C . LYS A 1 102 ? 16.642 -8.655 -30.079 1.00 84.44 102 LYS A C 1
ATOM 758 O O . LYS A 1 102 ? 15.636 -8.807 -29.397 1.00 84.44 102 LYS A O 1
ATOM 763 N N . ILE A 1 103 ? 17.842 -8.445 -29.551 1.00 87.19 103 ILE A N 1
ATOM 764 C CA . ILE A 1 103 ? 18.027 -8.145 -28.130 1.00 87.19 103 ILE A CA 1
ATOM 765 C C . ILE A 1 103 ? 18.011 -6.628 -27.985 1.00 87.19 103 ILE A C 1
ATOM 767 O O . ILE A 1 103 ? 18.840 -5.947 -28.586 1.00 87.19 103 ILE A O 1
ATOM 771 N N . GLU A 1 104 ? 17.088 -6.113 -27.184 1.00 83.50 104 GLU A N 1
ATOM 772 C CA . GLU A 1 104 ? 16.926 -4.679 -26.935 1.00 83.50 104 GLU A CA 1
ATOM 773 C C . GLU A 1 104 ? 17.006 -4.378 -25.439 1.00 83.50 104 GLU A C 1
ATOM 775 O O . GLU A 1 104 ? 16.810 -5.263 -24.600 1.00 83.50 104 GLU A O 1
ATOM 780 N N . GLU A 1 105 ? 17.312 -3.127 -25.093 1.00 86.12 105 GLU A N 1
ATOM 781 C CA . GLU A 1 105 ? 17.279 -2.687 -23.700 1.00 86.12 105 GLU A CA 1
ATOM 782 C C . GLU A 1 105 ? 15.851 -2.762 -23.160 1.00 86.12 105 GLU A C 1
ATOM 784 O O . GLU A 1 105 ? 14.894 -2.287 -23.777 1.00 86.12 105 GLU A O 1
ATOM 789 N N . ALA A 1 106 ? 15.709 -3.389 -21.994 1.00 81.44 106 ALA A N 1
ATOM 790 C CA . ALA A 1 106 ? 14.433 -3.506 -21.323 1.00 81.44 106 ALA A CA 1
ATOM 791 C C . ALA A 1 106 ? 14.045 -2.132 -20.784 1.00 81.44 106 ALA A C 1
ATOM 793 O O . ALA A 1 106 ? 14.575 -1.649 -19.784 1.00 81.44 106 ALA A O 1
ATOM 794 N N . THR A 1 107 ? 13.085 -1.505 -21.445 1.00 71.81 107 THR A N 1
ATOM 795 C CA . THR A 1 107 ? 12.389 -0.350 -20.894 1.00 71.81 107 THR A CA 1
ATOM 796 C C . THR A 1 107 ? 11.077 -0.829 -20.294 1.00 71.81 107 THR A C 1
ATOM 798 O O . THR A 1 107 ? 10.504 -1.831 -20.729 1.00 71.81 107 THR A O 1
ATOM 801 N N . VAL A 1 108 ? 10.573 -0.122 -19.280 1.00 64.69 108 VAL A N 1
ATOM 802 C CA . VAL A 1 108 ? 9.171 -0.276 -18.878 1.00 64.69 108 VAL A CA 1
ATOM 803 C C . VAL A 1 108 ? 8.336 0.342 -20.002 1.00 64.69 108 VAL A C 1
ATOM 805 O O . VAL A 1 108 ? 7.911 1.495 -19.929 1.00 64.69 108 VAL A O 1
ATOM 808 N N . LEU A 1 109 ? 8.190 -0.398 -21.103 1.00 54.81 109 LEU A N 1
ATOM 809 C CA . LEU A 1 109 ? 7.292 -0.061 -22.196 1.00 54.81 109 LEU A CA 1
ATOM 810 C C . LEU A 1 109 ? 5.910 0.168 -21.587 1.00 54.81 109 LEU A C 1
ATOM 812 O O . LEU A 1 109 ? 5.469 -0.610 -20.738 1.00 54.81 109 LEU A O 1
ATOM 816 N N . LYS A 1 110 ? 5.280 1.287 -21.973 1.00 45.72 110 LYS A N 1
ATOM 817 C CA . LYS A 1 110 ? 3.975 1.744 -21.477 1.00 45.72 110 LYS A CA 1
ATOM 818 C C . LYS A 1 110 ? 3.052 0.544 -21.290 1.00 45.72 110 LYS A C 1
ATOM 820 O O . LYS A 1 110 ? 2.596 -0.045 -22.265 1.00 45.72 110 LYS A O 1
ATOM 825 N N . LEU A 1 111 ? 2.748 0.229 -20.035 1.00 41.09 111 LEU A N 1
ATOM 826 C CA . LEU A 1 111 ? 1.712 -0.725 -19.663 1.00 41.09 111 LEU A CA 1
ATOM 827 C C . LEU A 1 111 ? 0.350 -0.073 -19.963 1.00 41.09 111 LEU A C 1
ATOM 829 O O . LEU A 1 111 ? -0.357 0.387 -19.077 1.00 41.09 111 LEU A O 1
ATOM 833 N N . TRP A 1 112 ? 0.045 0.057 -21.250 1.00 37.91 112 TRP A N 1
ATOM 834 C CA . TRP A 1 112 ? -1.258 0.385 -21.810 1.00 37.91 112 TRP A CA 1
ATOM 835 C C . TRP A 1 112 ? -1.479 -0.572 -22.974 1.00 37.91 112 TRP A C 1
ATOM 837 O O . TRP A 1 112 ? -1.386 -0.198 -24.136 1.00 37.91 112 TRP A O 1
ATOM 847 N N . ILE A 1 113 ? -1.756 -1.829 -22.640 1.00 30.70 113 ILE A N 1
ATOM 848 C CA . ILE A 1 113 ? -2.611 -2.652 -23.487 1.00 30.70 113 ILE A CA 1
ATOM 849 C C . ILE A 1 113 ? -3.909 -2.798 -22.699 1.00 30.70 113 ILE A C 1
ATOM 851 O O . ILE A 1 113 ? -4.077 -3.706 -21.887 1.00 30.70 113 ILE A O 1
ATOM 855 N N . LEU A 1 114 ? -4.776 -1.797 -22.853 1.00 29.30 114 LEU A N 1
ATOM 856 C CA . LEU A 1 114 ? -6.209 -2.043 -22.774 1.00 29.30 114 LEU A CA 1
ATOM 857 C C . LEU A 1 114 ? -6.573 -2.750 -24.083 1.00 29.30 114 LEU A C 1
ATOM 859 O O . LEU A 1 114 ? -6.049 -2.366 -25.130 1.00 29.30 114 LEU A O 1
ATOM 863 N N . GLY A 1 115 ? -7.348 -3.828 -23.965 1.00 36.47 115 GLY A N 1
ATOM 864 C CA . GLY A 1 115 ? -7.731 -4.693 -25.082 1.00 36.47 115 GLY A CA 1
ATOM 865 C C . GLY A 1 115 ? -8.691 -4.063 -26.077 1.00 36.47 115 GLY A C 1
ATOM 866 O O . GLY A 1 115 ? -9.000 -2.857 -25.948 1.00 36.47 115 GLY A O 1
#